Protein AF-A0A5J4QRX4-F1 (afdb_monomer_lite)

Sequence (58 aa):
MKTSLKEGDRVCVKGETGFAEVIKIFPYGGVAGIKMKDGRTINMPIYQLEKLNKVSKQ

Radius of gyration: 11.15 Å; chains: 1; bounding box: 26×22×36 Å

pLDDT: mean 80.48, std 15.55, range [37.28, 93.81]

Foldseek 3Di:
DDLPDDAQFWWDFAPDDAIWGFHAADPVQQWTWTQGPVRDTDIGHSVRIGTPDPPPDD

Secondary structure (DSSP, 8-state):
------TT-EEEETTSSSEEEEEEEETTTTEEEEEETTS-EEEEEGGGEEE-------

Organism: NCBI:txid433724

Structure (mmCIF, N/CA/C/O backbone):
data_AF-A0A5J4QRX4-F1
#
_entry.id   AF-A0A5J4QRX4-F1
#
loop_
_atom_site.group_PDB
_atom_site.id
_atom_site.type_symbol
_atom_site.label_atom_id
_atom_site.label_alt_id
_atom_site.label_comp_id
_atom_site.label_asym_id
_atom_site.label_entity_id
_atom_site.label_seq_id
_atom_site.pdbx_PDB_ins_code
_atom_site.Cartn_x
_atom_site.Cartn_y
_atom_site.Cartn_z
_atom_site.occupancy
_atom_site.B_iso_or_equiv
_atom_site.auth_seq_id
_atom_site.auth_comp_id
_atom_site.auth_asym_id
_atom_site.auth_atom_id
_atom_site.pdbx_PDB_model_num
ATOM 1 N N . MET A 1 1 ? 13.766 -7.151 0.095 1.00 47.22 1 MET A N 1
ATOM 2 C CA . MET A 1 1 ? 12.853 -6.408 0.993 1.00 47.22 1 MET A CA 1
ATOM 3 C C . MET A 1 1 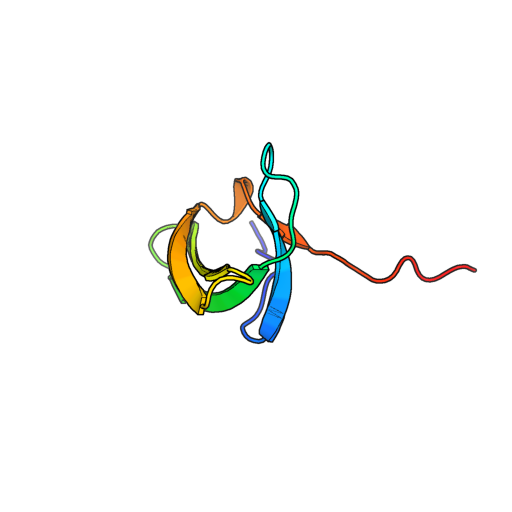? 11.551 -7.190 1.102 1.00 47.22 1 MET A C 1
ATOM 5 O O . MET A 1 1 ? 10.935 -7.424 0.074 1.00 47.22 1 MET A O 1
ATOM 9 N N . LYS A 1 2 ? 11.158 -7.659 2.294 1.00 42.62 2 LYS A N 1
ATOM 10 C CA . LYS A 1 2 ? 9.820 -8.237 2.509 1.00 42.62 2 LYS A CA 1
ATOM 11 C C . LYS A 1 2 ? 8.857 -7.078 2.746 1.00 42.62 2 LYS A C 1
ATOM 13 O O . LYS A 1 2 ? 8.930 -6.434 3.786 1.00 4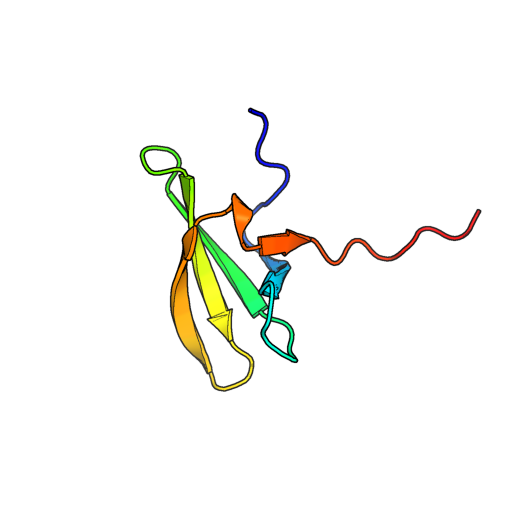2.62 2 LYS A O 1
ATOM 18 N N . THR A 1 3 ? 8.008 -6.767 1.781 1.00 55.75 3 THR A N 1
ATOM 19 C CA . THR A 1 3 ? 6.921 -5.811 1.982 1.00 55.75 3 THR A CA 1
ATOM 20 C C . THR A 1 3 ? 5.830 -6.492 2.804 1.00 55.75 3 THR A C 1
ATOM 22 O O . THR A 1 3 ? 5.171 -7.410 2.336 1.00 55.75 3 THR A O 1
ATOM 25 N N . SER A 1 4 ? 5.673 -6.073 4.062 1.00 71.88 4 SER A N 1
ATOM 26 C CA . SER A 1 4 ? 4.708 -6.646 5.020 1.00 71.88 4 SER A CA 1
ATOM 27 C C . SER A 1 4 ? 3.257 -6.186 4.804 1.00 71.88 4 SER A C 1
ATOM 29 O O . SER A 1 4 ? 2.403 -6.430 5.663 1.00 71.88 4 SER A O 1
ATOM 31 N N . LEU A 1 5 ? 2.988 -5.484 3.698 1.00 82.00 5 LEU A N 1
ATOM 32 C CA . LEU A 1 5 ? 1.645 -5.076 3.302 1.00 82.00 5 LEU A CA 1
ATOM 33 C C . LEU A 1 5 ? 0.974 -6.197 2.516 1.00 82.00 5 LEU A C 1
ATOM 35 O O . LEU A 1 5 ? 1.611 -6.849 1.690 1.00 82.00 5 LEU A O 1
ATOM 39 N N . LYS A 1 6 ? -0.321 -6.378 2.754 1.00 87.00 6 LYS A N 1
ATOM 40 C CA . LYS A 1 6 ? -1.217 -7.236 1.974 1.00 87.00 6 LYS A CA 1
ATOM 41 C C . LYS A 1 6 ? -2.483 -6.470 1.599 1.00 87.00 6 LYS A C 1
ATOM 43 O O . LYS A 1 6 ? -2.812 -5.463 2.221 1.00 87.00 6 LYS A O 1
ATOM 48 N N . GLU A 1 7 ? -3.198 -6.966 0.599 1.00 89.69 7 GLU A N 1
ATOM 49 C CA . GLU A 1 7 ? -4.541 -6.477 0.278 1.00 89.69 7 GLU A CA 1
ATOM 50 C C . GLU A 1 7 ? -5.461 -6.607 1.509 1.00 89.69 7 GLU A C 1
ATOM 52 O O . GLU A 1 7 ? -5.381 -7.578 2.268 1.00 89.69 7 GLU A O 1
ATOM 57 N N . GLY A 1 8 ? -6.276 -5.582 1.749 1.00 89.12 8 GLY A N 1
ATOM 58 C CA . GLY A 1 8 ? -7.106 -5.388 2.937 1.00 89.12 8 GLY A CA 1
ATOM 59 C C . GLY A 1 8 ? -6.391 -4.765 4.143 1.00 89.12 8 GLY A C 1
ATOM 60 O O . GLY A 1 8 ? -7.044 -4.459 5.142 1.00 89.12 8 GLY A O 1
ATOM 61 N N . ASP A 1 9 ? -5.067 -4.559 4.107 1.00 89.25 9 ASP A N 1
ATOM 62 C CA . ASP A 1 9 ? -4.389 -3.860 5.203 1.00 89.25 9 ASP A CA 1
ATOM 63 C C . ASP A 1 9 ? -4.779 -2.379 5.233 1.00 89.25 9 ASP A C 1
ATOM 65 O O . ASP A 1 9 ? -4.756 -1.682 4.217 1.00 89.25 9 ASP A O 1
ATOM 69 N N . ARG A 1 10 ? -5.051 -1.868 6.436 1.00 90.25 10 ARG A N 1
ATOM 70 C CA . ARG A 1 10 ? -5.148 -0.427 6.673 1.00 90.25 10 ARG A CA 1
ATOM 71 C C . ARG A 1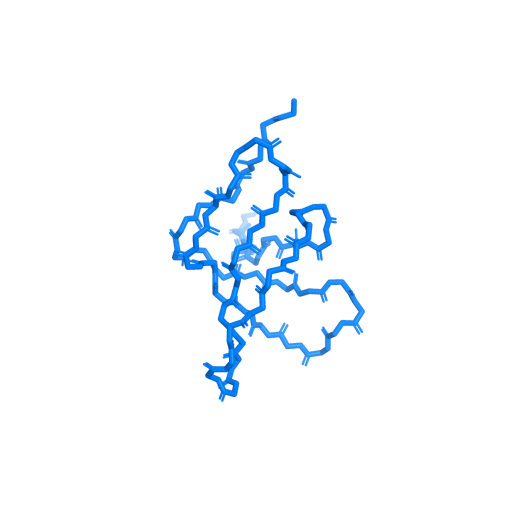 10 ? -3.758 0.172 6.839 1.00 90.25 10 ARG A C 1
ATOM 73 O O . ARG A 1 10 ? -2.952 -0.309 7.638 1.00 90.25 10 ARG A O 1
ATOM 80 N N . VAL A 1 11 ? -3.499 1.243 6.105 1.00 90.00 11 VAL A N 1
ATOM 81 C CA . VAL A 1 11 ? -2.219 1.949 6.069 1.00 90.00 11 VAL A CA 1
ATOM 82 C C . VAL A 1 11 ? -2.422 3.451 6.254 1.00 90.00 11 VAL A C 1
ATOM 84 O O . VAL A 1 11 ? -3.475 3.989 5.918 1.00 90.00 11 VAL A O 1
ATOM 87 N N . CYS A 1 12 ? -1.418 4.132 6.791 1.00 88.88 12 CYS A N 1
ATOM 88 C CA . CYS A 1 12 ? -1.279 5.581 6.714 1.00 88.88 12 CYS A CA 1
ATOM 89 C C . CYS A 1 12 ? -0.384 5.936 5.531 1.00 88.88 12 CYS A C 1
ATOM 91 O O . CYS A 1 12 ? 0.597 5.241 5.259 1.00 88.88 12 CYS A O 1
ATOM 93 N N . VAL A 1 13 ? -0.687 7.048 4.870 1.00 87.06 13 VAL A N 1
ATOM 94 C CA . VAL A 1 13 ? 0.202 7.642 3.870 1.00 87.06 13 VAL A CA 1
ATOM 95 C C . VAL A 1 13 ? 1.099 8.656 4.571 1.00 87.06 13 VAL A C 1
ATOM 97 O O . VAL A 1 13 ? 0.619 9.523 5.303 1.00 87.06 13 VAL A O 1
ATOM 100 N N . LYS A 1 14 ? 2.414 8.559 4.370 1.00 83.94 14 LYS A N 1
ATOM 101 C CA . LYS A 1 14 ? 3.372 9.482 4.982 1.00 83.94 14 LYS A CA 1
ATOM 102 C C . LYS A 1 14 ? 3.103 10.919 4.523 1.00 83.94 14 LYS A C 1
ATOM 104 O O . LYS A 1 14 ? 3.208 11.222 3.340 1.00 83.94 14 LYS A O 1
ATOM 109 N N . GLY A 1 15 ? 2.813 11.805 5.473 1.00 82.56 15 GLY A N 1
ATOM 110 C CA . GLY A 1 15 ? 2.519 13.215 5.198 1.00 82.56 15 GLY A CA 1
ATOM 111 C C . GLY A 1 15 ? 1.051 13.516 4.886 1.00 82.56 15 GLY A C 1
ATOM 112 O O . GLY A 1 15 ? 0.724 14.682 4.692 1.00 82.56 15 GLY A O 1
ATOM 113 N N . GLU A 1 16 ? 0.168 12.512 4.889 1.00 80.12 16 GLU A N 1
ATOM 114 C CA . GLU A 1 16 ? -1.274 12.723 4.771 1.00 80.12 16 GLU A CA 1
ATOM 115 C C . GLU A 1 16 ? -1.995 12.365 6.074 1.00 80.12 16 GLU A C 1
ATOM 117 O O . GLU A 1 16 ? -1.743 11.332 6.699 1.00 80.12 16 GLU A O 1
ATOM 122 N N . THR A 1 17 ? -2.919 13.225 6.495 1.00 76.62 17 THR A N 1
ATOM 123 C CA . THR A 1 17 ? -3.757 12.994 7.672 1.00 76.62 17 THR A CA 1
ATOM 124 C C . THR A 1 17 ? -4.924 12.089 7.290 1.00 76.62 17 THR A C 1
ATOM 126 O O . THR A 1 17 ? -5.987 12.549 6.880 1.00 76.62 17 THR A O 1
ATOM 129 N N . GLY A 1 18 ? -4.742 10.776 7.410 1.00 80.88 18 GLY A N 1
ATOM 130 C CA . GLY A 1 18 ? -5.803 9.837 7.073 1.00 80.88 18 GLY A CA 1
ATOM 131 C C . GLY A 1 18 ? -5.359 8.386 7.028 1.00 80.88 18 GLY A C 1
ATOM 132 O O . GLY A 1 18 ? -4.180 8.058 7.138 1.00 80.88 18 GLY A O 1
ATOM 133 N N . PHE A 1 19 ? -6.348 7.514 6.857 1.00 85.69 19 PHE A N 1
ATOM 134 C CA . PHE A 1 19 ? -6.143 6.086 6.675 1.00 85.69 19 PHE A CA 1
ATOM 135 C C . PHE A 1 19 ? -6.608 5.684 5.280 1.00 85.69 19 PHE A C 1
ATOM 137 O O . PHE A 1 19 ? -7.647 6.151 4.806 1.00 85.69 19 PHE A O 1
ATOM 144 N N . ALA A 1 20 ? -5.854 4.787 4.665 1.00 91.19 20 ALA A N 1
ATOM 145 C CA . ALA A 1 20 ? -6.159 4.169 3.393 1.00 91.19 20 ALA A CA 1
ATOM 146 C C . ALA A 1 20 ? -6.197 2.648 3.555 1.00 91.19 20 ALA A C 1
ATOM 148 O O . ALA A 1 20 ? -5.667 2.092 4.518 1.00 91.19 20 ALA A O 1
ATOM 149 N N . GLU A 1 21 ? -6.829 1.967 2.614 1.00 92.62 21 GLU A N 1
ATOM 150 C CA . GLU A 1 21 ? -6.891 0.512 2.571 1.00 92.62 21 GLU A CA 1
ATOM 151 C C . GLU A 1 21 ? -6.158 0.009 1.337 1.00 92.62 21 GLU A C 1
ATOM 153 O O . GLU A 1 21 ? -6.420 0.465 0.227 1.00 92.62 21 GLU A O 1
ATOM 158 N N . VAL A 1 22 ? -5.228 -0.923 1.508 1.00 91.94 22 VAL A N 1
ATOM 159 C CA . VAL A 1 22 ? -4.531 -1.537 0.379 1.00 91.94 22 VAL A CA 1
ATOM 160 C C . VAL A 1 22 ? -5.525 -2.404 -0.378 1.00 91.94 22 VAL A C 1
ATOM 162 O O . VAL A 1 22 ? -6.012 -3.389 0.156 1.00 91.94 22 VAL A O 1
ATOM 165 N N . ILE A 1 23 ? -5.813 -2.076 -1.631 1.00 93.81 23 ILE A N 1
ATOM 166 C CA . ILE A 1 23 ? -6.707 -2.883 -2.473 1.00 93.81 23 ILE A CA 1
ATOM 167 C C . ILE A 1 23 ? -5.940 -3.779 -3.438 1.00 93.81 23 ILE A C 1
ATOM 169 O O . ILE A 1 23 ? -6.489 -4.760 -3.924 1.00 93.81 23 ILE A O 1
ATOM 173 N N . LYS A 1 24 ? -4.691 -3.415 -3.757 1.00 91.06 24 LYS A N 1
ATOM 174 C CA . LYS A 1 24 ? -3.869 -4.142 -4.721 1.00 91.06 24 LYS A CA 1
ATOM 175 C C . LYS A 1 24 ? -2.387 -3.921 -4.475 1.00 91.06 24 LYS A C 1
ATOM 177 O O . LYS A 1 24 ? -1.978 -2.800 -4.184 1.00 91.06 24 LYS A O 1
ATOM 182 N N . ILE A 1 25 ? -1.566 -4.951 -4.655 1.00 88.44 25 ILE A N 1
ATOM 183 C CA . ILE A 1 25 ? -0.102 -4.833 -4.569 1.00 88.44 25 ILE A CA 1
ATOM 184 C C . ILE A 1 25 ? 0.531 -5.188 -5.910 1.00 88.44 25 ILE A C 1
ATOM 186 O O . ILE A 1 25 ? 0.251 -6.234 -6.489 1.00 88.44 25 ILE A O 1
ATOM 190 N N . PHE A 1 26 ? 1.415 -4.319 -6.396 1.00 87.69 26 PHE A N 1
ATOM 191 C CA . PHE A 1 26 ? 2.164 -4.505 -7.633 1.00 87.69 26 PHE A CA 1
ATOM 192 C C . PHE A 1 26 ? 3.622 -4.865 -7.301 1.00 87.69 26 PHE A C 1
ATOM 194 O O . PHE A 1 26 ? 4.444 -3.974 -7.055 1.00 87.69 26 PHE A O 1
ATOM 201 N N . PRO A 1 27 ? 3.976 -6.166 -7.289 1.00 75.00 27 PRO A N 1
ATOM 202 C CA . PRO A 1 27 ? 5.274 -6.633 -6.799 1.00 75.00 27 PRO A CA 1
ATOM 203 C C . PRO A 1 27 ? 6.450 -6.170 -7.667 1.00 75.00 27 PRO A C 1
ATOM 205 O O . PRO A 1 27 ? 7.532 -5.929 -7.144 1.00 75.00 27 PRO A O 1
ATOM 208 N N . TYR A 1 28 ? 6.235 -5.983 -8.970 1.00 78.06 28 TYR A N 1
ATOM 209 C CA . TYR A 1 28 ? 7.290 -5.615 -9.919 1.00 78.06 28 TYR A CA 1
ATOM 210 C C . TYR A 1 28 ? 7.748 -4.152 -9.816 1.00 78.06 28 TYR A C 1
ATOM 212 O O . TYR A 1 28 ? 8.825 -3.824 -10.299 1.00 78.06 28 TYR A O 1
ATOM 220 N N . GLY A 1 29 ? 6.958 -3.280 -9.180 1.00 75.38 29 GLY A N 1
ATOM 221 C CA . GLY A 1 29 ? 7.270 -1.851 -9.051 1.00 75.38 29 GLY A CA 1
ATOM 222 C C . GLY A 1 29 ? 7.425 -1.360 -7.613 1.00 75.38 29 GLY A C 1
ATOM 223 O O . GLY A 1 29 ? 7.735 -0.192 -7.405 1.00 75.38 29 GLY A O 1
ATOM 224 N N . GLY A 1 30 ? 7.169 -2.209 -6.611 1.00 85.62 30 GLY A N 1
ATOM 225 C CA . GLY A 1 30 ? 7.114 -1.759 -5.218 1.00 85.62 30 GLY A CA 1
ATOM 226 C C . GLY A 1 30 ? 6.010 -0.721 -4.977 1.00 85.62 30 GLY A C 1
ATOM 227 O O . GLY A 1 30 ? 6.170 0.165 -4.140 1.00 85.62 30 GLY A O 1
ATOM 228 N N . VAL A 1 31 ? 4.905 -0.816 -5.722 1.00 90.25 31 VAL A N 1
ATOM 229 C CA . VAL A 1 31 ? 3.750 0.092 -5.663 1.00 90.25 31 VAL A CA 1
ATOM 230 C C . VAL A 1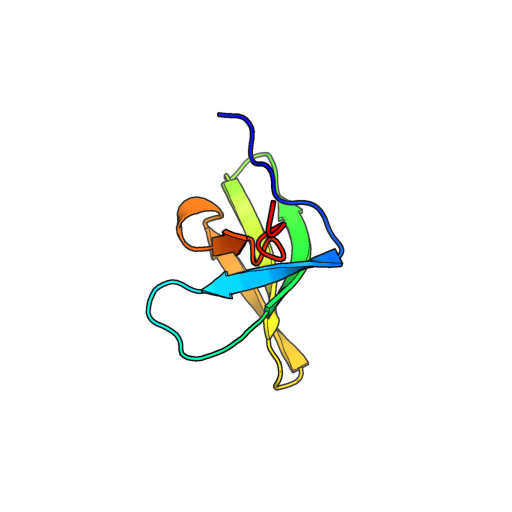 31 ? 2.547 -0.673 -5.123 1.00 90.25 31 VAL A C 1
ATOM 232 O O . VAL A 1 31 ? 2.365 -1.851 -5.427 1.00 90.25 31 VAL A O 1
ATOM 235 N N . ALA A 1 32 ? 1.705 -0.011 -4.341 1.00 90.88 32 ALA A N 1
ATOM 236 C CA . ALA A 1 32 ? 0.409 -0.524 -3.930 1.00 90.88 32 ALA A CA 1
ATOM 237 C C . ALA A 1 32 ? -0.696 0.446 -4.354 1.00 90.88 32 ALA A C 1
ATOM 239 O O . ALA A 1 32 ? -0.561 1.664 -4.234 1.00 90.88 32 ALA A O 1
ATOM 240 N N . GLY A 1 33 ? -1.789 -0.113 -4.861 1.00 93.00 33 GLY A N 1
ATOM 241 C CA . GLY A 1 33 ? -3.049 0.594 -5.012 1.00 93.00 33 GLY A CA 1
ATOM 242 C C . GLY A 1 33 ? -3.730 0.663 -3.654 1.00 93.00 33 GLY A C 1
ATOM 243 O O . GLY A 1 33 ? -4.001 -0.376 -3.044 1.00 93.00 33 GLY A O 1
ATOM 244 N N . ILE A 1 34 ? -3.999 1.873 -3.183 1.00 93.19 34 ILE A N 1
ATOM 245 C CA . ILE A 1 34 ? -4.704 2.131 -1.932 1.00 93.19 34 ILE A CA 1
ATOM 246 C C . ILE A 1 34 ? -6.011 2.867 -2.214 1.00 93.19 34 ILE A C 1
ATOM 248 O O . ILE A 1 34 ? -6.084 3.718 -3.100 1.00 93.19 34 ILE A O 1
ATOM 252 N N . LYS A 1 35 ? -7.047 2.548 -1.446 1.00 93.38 35 LYS A N 1
ATOM 253 C CA . LYS A 1 35 ? -8.327 3.243 -1.443 1.00 93.38 35 LYS A CA 1
ATOM 254 C C . LYS A 1 35 ? -8.389 4.174 -0.241 1.00 93.38 35 LYS A C 1
ATOM 256 O O . LYS A 1 35 ? -8.312 3.734 0.905 1.00 93.38 35 LYS A O 1
ATOM 261 N N . MET A 1 36 ? -8.526 5.459 -0.519 1.00 89.06 36 MET A N 1
ATOM 262 C CA . MET A 1 36 ? -8.641 6.519 0.474 1.00 89.06 36 MET A CA 1
ATOM 263 C C . MET A 1 36 ? -10.068 6.568 1.038 1.00 89.06 36 MET A C 1
ATOM 265 O O . MET A 1 36 ? -11.011 6.025 0.454 1.00 89.06 36 MET A O 1
ATOM 269 N N . LYS A 1 37 ? -10.253 7.237 2.184 1.00 83.69 37 LYS A N 1
ATOM 270 C CA . LYS A 1 37 ? -11.563 7.351 2.859 1.00 83.69 37 LYS A CA 1
ATOM 271 C C . LYS A 1 37 ? -12.641 8.019 1.994 1.00 83.69 37 LYS A C 1
ATOM 273 O O . LYS A 1 37 ? -13.821 7.726 2.155 1.00 83.69 37 LYS A O 1
ATOM 278 N N . ASP A 1 38 ? -12.240 8.895 1.081 1.00 86.44 38 ASP A N 1
ATOM 279 C CA . ASP A 1 38 ? -13.128 9.556 0.118 1.00 86.44 38 ASP A CA 1
ATOM 280 C C . ASP A 1 38 ? -13.575 8.640 -1.042 1.00 86.44 38 ASP A C 1
ATOM 282 O O . ASP A 1 38 ? -14.336 9.059 -1.910 1.00 86.44 38 ASP A O 1
ATOM 286 N N . GLY A 1 39 ? -13.117 7.384 -1.060 1.00 86.38 39 GLY A N 1
ATOM 287 C CA . GLY A 1 39 ? -13.444 6.391 -2.077 1.00 86.38 39 GLY A CA 1
ATOM 288 C C . GLY A 1 39 ? -12.526 6.416 -3.298 1.00 86.38 39 GLY A C 1
ATOM 289 O O . GLY A 1 39 ? -12.623 5.506 -4.127 1.00 86.38 39 GLY A O 1
ATOM 290 N N . ARG A 1 40 ? -11.612 7.389 -3.408 1.00 88.12 40 ARG A N 1
ATOM 291 C CA . ARG A 1 40 ? -10.635 7.441 -4.498 1.00 88.12 40 ARG A CA 1
ATOM 292 C C . ARG A 1 40 ? -9.594 6.347 -4.327 1.00 88.12 40 ARG A C 1
ATOM 294 O O . ARG A 1 40 ? -9.182 6.013 -3.219 1.00 88.12 40 ARG A O 1
ATOM 301 N N . THR A 1 41 ? -9.159 5.803 -5.454 1.00 91.88 41 THR A N 1
ATOM 302 C CA . THR A 1 41 ? -8.057 4.845 -5.507 1.00 91.88 41 THR A CA 1
ATOM 303 C C . THR A 1 41 ? -6.835 5.538 -6.079 1.00 91.88 41 THR A C 1
ATOM 305 O O . THR A 1 41 ? -6.915 6.122 -7.159 1.00 91.88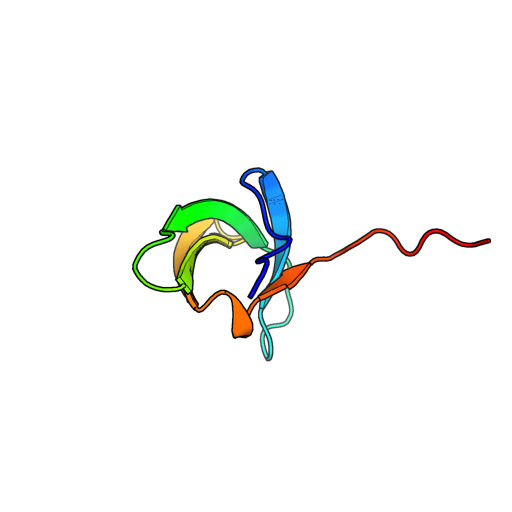 41 THR A O 1
ATOM 308 N N . ILE A 1 42 ? -5.714 5.458 -5.371 1.00 91.38 42 ILE A N 1
ATOM 309 C CA . ILE A 1 42 ? -4.431 6.008 -5.805 1.00 91.38 42 ILE A CA 1
ATOM 310 C C . ILE A 1 42 ? -3.364 4.919 -5.756 1.00 91.38 42 ILE A C 1
ATOM 312 O O . ILE A 1 42 ? -3.377 4.056 -4.882 1.00 91.38 42 ILE A O 1
ATOM 316 N N . ASN A 1 43 ? -2.438 4.949 -6.709 1.00 91.25 43 ASN A N 1
ATOM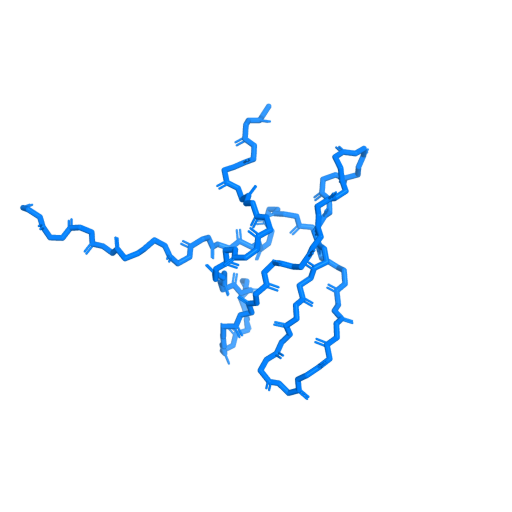 317 C CA . ASN A 1 43 ? -1.283 4.059 -6.711 1.00 91.25 43 ASN A CA 1
ATOM 318 C C . ASN A 1 43 ? -0.106 4.804 -6.096 1.00 91.25 43 ASN A C 1
ATOM 320 O O . ASN A 1 43 ? 0.281 5.858 -6.599 1.00 91.25 43 ASN A O 1
ATOM 324 N N . MET A 1 44 ? 0.466 4.258 -5.027 1.00 89.38 44 MET A N 1
ATOM 325 C CA . MET A 1 44 ? 1.591 4.874 -4.335 1.00 89.38 44 MET A CA 1
ATOM 326 C C . MET A 1 44 ? 2.704 3.874 -4.033 1.00 89.38 44 MET A C 1
ATOM 328 O O . MET A 1 44 ? 2.444 2.678 -3.871 1.00 89.38 44 MET A O 1
ATOM 332 N N . PRO A 1 45 ? 3.959 4.337 -3.938 1.00 89.50 45 PRO A N 1
ATOM 333 C CA . PRO A 1 45 ? 5.062 3.473 -3.558 1.00 89.50 45 PRO A CA 1
ATOM 334 C C . PRO A 1 45 ? 4.871 2.920 -2.146 1.00 89.50 45 PRO A C 1
ATOM 336 O O . PRO A 1 45 ? 4.552 3.660 -1.217 1.00 89.50 45 PRO A O 1
ATOM 339 N N . ILE A 1 46 ? 5.141 1.630 -1.961 1.00 87.44 46 ILE A N 1
ATOM 340 C CA . ILE A 1 46 ? 4.931 0.931 -0.687 1.00 87.44 46 ILE A CA 1
ATOM 341 C C . ILE A 1 46 ? 5.768 1.545 0.446 1.00 87.44 46 ILE A C 1
ATOM 343 O O . ILE A 1 46 ? 5.329 1.555 1.588 1.00 87.44 46 ILE A O 1
ATOM 347 N N . TYR A 1 47 ? 6.939 2.118 0.149 1.00 86.12 47 TYR A N 1
ATOM 348 C CA . TYR A 1 47 ? 7.770 2.788 1.158 1.00 86.12 47 TYR A CA 1
ATOM 349 C C . TYR A 1 47 ? 7.147 4.079 1.723 1.00 86.12 47 TYR A C 1
ATOM 351 O O . TYR A 1 47 ? 7.624 4.584 2.736 1.00 86.12 47 TYR A O 1
ATOM 359 N N . GLN A 1 48 ? 6.120 4.637 1.071 1.00 88.12 48 GLN A N 1
ATOM 360 C CA . GLN A 1 48 ? 5.352 5.780 1.581 1.00 88.12 48 GLN A CA 1
ATOM 361 C C . GLN A 1 48 ? 4.149 5.350 2.429 1.00 88.12 48 GLN A C 1
ATOM 363 O O . GLN A 1 48 ? 3.455 6.204 2.980 1.00 88.12 48 GLN A O 1
ATOM 368 N N . LEU A 1 49 ? 3.892 4.042 2.512 1.00 87.56 49 LEU A N 1
ATOM 369 C CA . LEU A 1 49 ? 2.766 3.465 3.227 1.00 87.56 49 LEU A CA 1
ATOM 370 C C . LEU A 1 49 ? 3.252 2.844 4.531 1.00 87.56 49 LEU A C 1
ATOM 372 O O . LEU A 1 49 ? 4.093 1.946 4.541 1.00 87.56 49 LEU A O 1
ATOM 376 N N . GLU A 1 50 ? 2.669 3.282 5.637 1.00 87.00 50 GLU A N 1
ATOM 377 C CA . GLU A 1 50 ? 2.929 2.714 6.952 1.00 87.00 50 GLU A CA 1
ATOM 378 C C . GLU A 1 50 ? 1.743 1.864 7.381 1.00 87.00 50 GLU A C 1
ATOM 380 O O . GLU A 1 50 ? 0.607 2.330 7.442 1.00 87.00 50 GLU A O 1
ATOM 385 N N . LYS A 1 51 ? 1.991 0.588 7.681 1.00 82.56 51 LYS A N 1
ATOM 386 C CA . LYS A 1 51 ? 0.942 -0.304 8.170 1.00 82.56 51 LYS A CA 1
ATOM 387 C C . LYS A 1 51 ? 0.456 0.176 9.528 1.00 82.56 51 LYS A C 1
ATOM 389 O O . LYS A 1 51 ? 1.234 0.231 10.479 1.00 82.56 51 LYS A O 1
ATOM 394 N N . LEU A 1 52 ? -0.846 0.419 9.643 1.00 75.12 52 LEU A N 1
ATOM 395 C CA . LEU A 1 52 ? -1.499 0.605 10.934 1.00 75.12 52 LEU A CA 1
ATOM 396 C C . LEU A 1 52 ? -1.650 -0.761 11.583 1.00 75.12 52 LEU A C 1
ATOM 398 O O . LEU A 1 52 ? -2.733 -1.346 11.632 1.00 75.12 52 LEU A O 1
ATOM 402 N N . ASN A 1 53 ? -0.540 -1.307 12.065 1.00 61.50 53 ASN A N 1
ATOM 403 C CA . ASN A 1 53 ? -0.634 -2.392 13.015 1.00 61.50 53 ASN A CA 1
ATOM 404 C C . ASN A 1 53 ? -1.317 -1.814 14.255 1.00 61.50 53 ASN A C 1
ATOM 406 O O . ASN A 1 53 ? -0.856 -0.816 14.813 1.00 61.50 53 ASN A O 1
ATOM 410 N N . LYS A 1 54 ? -2.417 -2.440 14.697 1.00 47.69 54 LYS A N 1
ATOM 411 C CA . LYS A 1 54 ? -2.857 -2.278 16.083 1.00 47.69 54 LYS A CA 1
ATOM 412 C C . LYS A 1 54 ? -1.619 -2.530 16.928 1.00 47.69 54 LYS A C 1
ATOM 414 O O . LYS A 1 54 ? -1.053 -3.619 16.858 1.00 47.69 54 LYS A O 1
ATOM 419 N N . VAL A 1 55 ? -1.181 -1.512 17.659 1.00 45.19 55 VAL A N 1
ATOM 420 C CA . VAL A 1 55 ? -0.202 -1.679 18.723 1.00 45.19 55 VAL A CA 1
ATOM 421 C C . VAL A 1 55 ? -0.778 -2.766 19.622 1.00 45.19 55 VAL A C 1
ATOM 423 O O . VAL A 1 55 ? -1.756 -2.536 20.335 1.00 45.19 55 VAL A O 1
ATOM 426 N N . SER A 1 56 ? -0.240 -3.979 19.511 1.00 39.81 56 SER A N 1
ATOM 427 C CA . SER A 1 56 ? -0.402 -4.988 20.540 1.00 39.81 56 SER A CA 1
ATOM 428 C C . SER A 1 56 ? 0.249 -4.386 21.773 1.00 39.81 56 SER A C 1
ATOM 430 O O . SER A 1 56 ? 1.470 -4.357 21.881 1.00 39.81 56 SER A O 1
ATOM 432 N N . LYS A 1 57 ? -0.574 -3.818 22.658 1.00 43.34 57 LYS A N 1
ATOM 433 C CA . LYS A 1 57 ? -0.199 -3.653 24.056 1.00 43.34 57 LYS A CA 1
ATOM 434 C C . LYS A 1 57 ? 0.121 -5.050 24.580 1.00 43.34 57 LYS A C 1
ATOM 436 O O . LYS A 1 57 ? -0.789 -5.876 24.637 1.00 43.34 57 LYS A O 1
ATOM 441 N N . GLN A 1 58 ? 1.370 -5.288 24.948 1.00 37.28 58 GLN A N 1
ATOM 442 C CA . GLN A 1 58 ? 1.731 -6.186 26.039 1.00 37.28 58 GLN A CA 1
ATOM 443 C C . GLN A 1 58 ? 2.800 -5.493 26.866 1.00 37.28 58 GLN A C 1
ATOM 445 O O . GLN A 1 58 ? 3.732 -4.935 26.246 1.00 37.28 58 GLN A O 1
#